Protein AF-A0A520KS71-F1 (afdb_monomer)

InterPro domains:
  IPR017896 4Fe-4S ferredoxin-type, iron-sulphur binding domain [PF13237] (5-46)
  IPR017896 4Fe-4S ferredoxin-type, iron-sulphur binding domain [PS51379] (1-26)
  IPR017896 4Fe-4S ferredoxin-type, iron-sulphur binding domain [PS51379] (27-55)
  IPR017900 4Fe-4S ferredoxin, iron-sulphur binding, conserved site [PS00198] (35-46)
  IPR050157 Photosystem I iron-sulfur center [PTHR24960] (4-51)

Nearest PDB structures (foldseek):
  5exd-assembly1_E  TM=8.125E-01  e=1.368E-02  Moorella thermoacetica ATCC 39073
  3eun-assembly1_A  TM=6.247E-01  e=3.457E-03  Allochromatium vinosum
  6qgr-assembly1_G  TM=5.920E-01  e=3.986E-02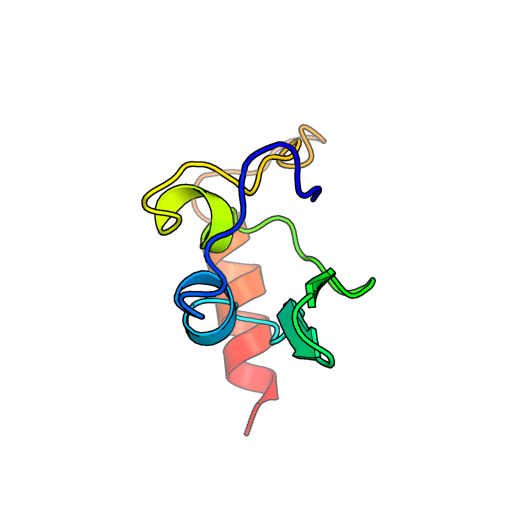  Methanosarcina barkeri MS
  7qv7-assembly1_G  TM=6.401E-01  e=1.254E-01  Thermoanaerobacter kivui

Radius of gyration: 12.92 Å; Cα contacts (8 Å, |Δi|>4): 91; chains: 1; bounding box: 30×25×32 Å

Solvent-accessible surface area (backbone atoms only — not comparable to full-atom values): 4949 Å² total; per-residue (Å²): 119,47,76,81,43,75,73,83,79,80,53,60,38,36,76,56,33,89,75,61,33,38,47,78,59,96,92,39,82,44,75,53,91,71,66,8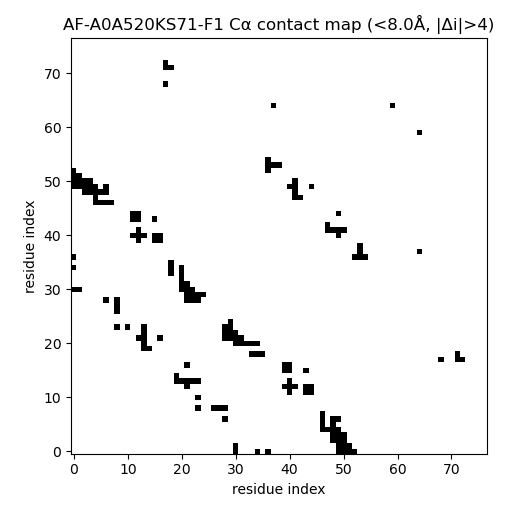2,59,83,56,53,38,40,76,60,35,92,66,56,18,40,49,61,80,57,75,89,71,77,89,78,53,97,60,51,66,53,50,56,52,49,53,54,60,63,70,75,112

Mean predicted aligned error: 7.76 Å

Structure (mmCIF, N/CA/C/O backbone):
data_AF-A0A520KS71-F1
#
_entry.id   AF-A0A520KS71-F1
#
loop_
_atom_site.group_PDB
_atom_site.id
_atom_site.type_symbol
_atom_site.label_atom_id
_atom_site.label_alt_id
_atom_site.label_comp_id
_atom_site.label_asym_id
_atom_site.label_entity_id
_atom_site.label_seq_id
_atom_site.pdbx_PDB_ins_code
_atom_site.Cartn_x
_atom_site.Cartn_y
_atom_site.Cartn_z
_atom_site.occupancy
_atom_site.B_iso_or_equiv
_atom_site.auth_seq_id
_atom_site.auth_comp_id
_atom_site.auth_asym_id
_atom_site.auth_atom_id
_atom_site.pdbx_PDB_model_num
ATOM 1 N N . MET A 1 1 ? 8.045 4.123 2.588 1.00 84.75 1 MET A N 1
ATOM 2 C CA . MET A 1 1 ? 6.603 4.439 2.664 1.00 84.75 1 MET A CA 1
ATOM 3 C C . MET A 1 1 ? 6.099 3.854 3.963 1.00 84.75 1 MET A C 1
ATOM 5 O O . MET A 1 1 ? 6.514 2.739 4.256 1.00 84.75 1 MET A O 1
ATOM 9 N N . GLN A 1 2 ? 5.312 4.592 4.737 1.00 87.12 2 GLN A N 1
ATOM 10 C CA . GLN A 1 2 ? 4.872 4.216 6.083 1.00 87.12 2 GLN A CA 1
ATOM 11 C C . GLN A 1 2 ? 3.392 4.571 6.272 1.00 87.12 2 GLN A C 1
ATOM 13 O O . GLN A 1 2 ? 2.853 5.397 5.535 1.00 87.12 2 GLN A O 1
ATOM 18 N N . ILE A 1 3 ? 2.741 3.910 7.227 1.00 90.25 3 ILE A N 1
ATOM 19 C CA . ILE A 1 3 ? 1.377 4.224 7.659 1.00 90.25 3 ILE A CA 1
ATOM 20 C C . ILE A 1 3 ? 1.521 4.963 8.987 1.00 90.25 3 ILE A C 1
ATOM 22 O O . ILE A 1 3 ? 2.019 4.383 9.947 1.00 90.25 3 ILE A O 1
ATOM 26 N N . GLU A 1 4 ? 1.164 6.242 9.011 1.00 83.88 4 GLU A N 1
ATOM 27 C CA . GLU A 1 4 ? 1.330 7.114 10.185 1.00 83.88 4 GLU A CA 1
ATOM 28 C C . GLU A 1 4 ? -0.017 7.626 10.728 1.00 83.88 4 GLU A C 1
ATOM 30 O O . GLU A 1 4 ? -0.079 8.031 11.885 1.00 83.88 4 GLU A O 1
ATOM 35 N N . GLY A 1 5 ? -1.098 7.574 9.936 1.00 84.25 5 GLY A N 1
ATOM 36 C CA . GLY A 1 5 ? -2.443 8.003 10.348 1.00 84.25 5 GLY A CA 1
ATOM 37 C C . GLY A 1 5 ? -3.460 6.863 10.480 1.00 84.25 5 GLY A C 1
ATOM 38 O O . GLY A 1 5 ? -3.150 5.691 10.250 1.00 84.25 5 GLY A O 1
ATOM 39 N N . GLU A 1 6 ? -4.704 7.213 10.826 1.00 91.62 6 GLU A N 1
ATOM 40 C CA . GLU A 1 6 ? -5.801 6.253 11.008 1.00 91.62 6 GLU A CA 1
ATOM 41 C C . GLU A 1 6 ? -6.276 5.684 9.664 1.00 91.62 6 GLU A C 1
ATOM 43 O O . GLU A 1 6 ? -7.070 6.276 8.930 1.00 91.62 6 GLU A O 1
ATOM 48 N N . CYS A 1 7 ? -5.766 4.504 9.311 1.00 94.38 7 CYS A N 1
ATOM 49 C CA . CYS A 1 7 ? -6.181 3.809 8.101 1.00 94.38 7 CYS A CA 1
ATOM 50 C C . CYS A 1 7 ? -7.597 3.233 8.255 1.00 94.38 7 CYS A C 1
ATOM 52 O O . CYS A 1 7 ? -7.826 2.328 9.049 1.00 94.38 7 CYS A O 1
ATOM 54 N N . VAL A 1 8 ? -8.525 3.682 7.408 1.00 96.00 8 VAL A N 1
ATOM 55 C CA . VAL A 1 8 ? -9.915 3.183 7.363 1.00 96.00 8 VAL A CA 1
ATOM 56 C C . VAL A 1 8 ? -10.119 1.994 6.412 1.00 96.00 8 VAL A C 1
ATOM 58 O O . VAL A 1 8 ? -11.246 1.660 6.063 1.00 96.00 8 VAL A O 1
ATOM 61 N N . LEU A 1 9 ? -9.030 1.382 5.929 1.00 95.94 9 LEU A N 1
ATOM 62 C CA . LEU A 1 9 ? -9.039 0.207 5.041 1.00 95.94 9 LEU A CA 1
ATOM 63 C C . LEU A 1 9 ? -9.902 0.353 3.768 1.00 95.94 9 LEU A C 1
ATOM 65 O O . LEU A 1 9 ? -10.398 -0.633 3.231 1.00 95.94 9 LEU A O 1
ATOM 69 N N . CYS A 1 10 ? -10.043 1.568 3.225 1.00 96.44 10 CYS A N 1
ATOM 70 C CA . CYS A 1 10 ? -10.895 1.819 2.052 1.00 96.44 10 CYS A CA 1
ATOM 71 C C . CYS A 1 10 ? -10.385 1.189 0.740 1.00 96.44 10 CYS A C 1
ATOM 73 O O . CYS A 1 10 ? -11.093 1.192 -0.263 1.00 96.44 10 CYS A O 1
ATOM 75 N N . GLY A 1 11 ? -9.140 0.702 0.703 1.00 95.00 11 GLY A N 1
ATOM 76 C CA . GLY A 1 11 ? -8.560 0.033 -0.466 1.00 95.00 11 GLY A CA 1
ATOM 77 C C . GLY A 1 11 ? -8.143 0.945 -1.627 1.00 95.00 11 GLY A C 1
ATOM 78 O O . GLY A 1 11 ? -7.518 0.461 -2.570 1.00 95.00 11 GLY A O 1
ATOM 79 N N . ALA A 1 12 ? -8.389 2.259 -1.568 1.00 96.31 12 ALA A N 1
ATOM 80 C CA . ALA A 1 12 ? -8.031 3.186 -2.650 1.00 96.31 12 ALA A CA 1
ATOM 81 C C . ALA A 1 12 ? -6.533 3.129 -3.008 1.00 96.31 12 ALA A C 1
ATOM 83 O O . ALA A 1 12 ? -6.159 3.069 -4.178 1.00 96.31 12 ALA A O 1
ATOM 84 N N . CYS A 1 13 ? -5.667 3.079 -1.993 1.00 95.50 13 CYS A N 1
ATOM 85 C CA . CYS A 1 13 ? -4.217 2.993 -2.159 1.00 95.50 13 CYS A CA 1
ATOM 86 C C . CYS A 1 13 ? -3.753 1.676 -2.812 1.00 95.50 13 CYS A C 1
ATOM 88 O O . CYS A 1 13 ? -2.783 1.694 -3.570 1.00 95.50 13 CYS A O 1
ATOM 90 N N . VAL A 1 14 ? -4.456 0.564 -2.561 1.00 95.50 14 VAL A N 1
ATOM 91 C CA . VAL A 1 14 ? -4.202 -0.746 -3.182 1.00 95.50 14 VAL A CA 1
ATOM 92 C C . VAL A 1 14 ? -4.490 -0.671 -4.679 1.00 95.50 14 VAL A C 1
ATOM 94 O O . VAL A 1 14 ? -3.631 -1.020 -5.482 1.00 95.50 14 VAL A O 1
ATOM 97 N N . GLY A 1 15 ? -5.650 -0.125 -5.059 1.00 94.19 15 GLY A N 1
ATOM 98 C CA . GLY A 1 15 ? -6.076 -0.056 -6.461 1.00 94.19 15 GLY A CA 1
ATOM 99 C C . GLY A 1 15 ? -5.234 0.871 -7.345 1.00 94.19 15 GLY A C 1
ATOM 100 O O . GLY A 1 15 ? -5.116 0.635 -8.545 1.00 94.19 15 GLY A O 1
ATOM 101 N N . VAL A 1 16 ? -4.625 1.918 -6.778 1.00 92.94 16 VAL A N 1
ATOM 102 C CA . VAL A 1 16 ? -3.774 2.850 -7.546 1.00 92.94 16 VAL A CA 1
ATOM 103 C C . VAL A 1 16 ? -2.292 2.489 -7.527 1.00 92.94 16 VAL A C 1
ATOM 105 O O . VAL A 1 16 ? -1.495 3.176 -8.174 1.00 92.94 16 VAL A O 1
ATOM 108 N N . CYS A 1 17 ? -1.888 1.475 -6.757 1.00 92.38 17 CYS A N 1
ATOM 109 C CA . CYS A 1 17 ? -0.487 1.102 -6.664 1.00 92.38 17 CYS A CA 1
ATOM 110 C C . CYS A 1 17 ? -0.033 0.550 -8.018 1.00 92.38 17 CYS A C 1
ATOM 112 O O . CYS A 1 17 ? -0.498 -0.513 -8.410 1.00 92.38 17 CYS A O 1
ATOM 114 N N . PRO A 1 18 ? 0.887 1.210 -8.745 1.00 86.94 18 PRO A N 1
ATOM 115 C CA . PRO A 1 18 ? 1.337 0.670 -10.019 1.00 86.94 18 PRO A CA 1
ATOM 116 C C . PRO A 1 18 ? 1.949 -0.702 -9.855 1.00 86.94 18 PRO A C 1
ATOM 118 O O . PRO A 1 18 ? 1.751 -1.539 -10.713 1.00 86.94 18 PRO A O 1
ATOM 121 N N . VAL A 1 19 ? 2.693 -0.889 -8.766 1.00 89.88 19 VAL A N 1
ATOM 122 C CA . VAL A 1 19 ? 3.530 -2.056 -8.517 1.00 89.88 19 VAL A CA 1
ATOM 123 C C . VAL A 1 19 ? 2.862 -3.122 -7.645 1.00 89.88 19 VAL A C 1
ATOM 125 O O . VAL A 1 19 ? 3.549 -4.009 -7.157 1.00 89.88 19 VAL A O 1
ATOM 128 N N . ASP A 1 20 ? 1.552 -2.997 -7.398 1.00 92.75 20 ASP A N 1
ATOM 129 C CA . ASP A 1 20 ? 0.756 -3.822 -6.468 1.00 92.75 20 ASP A CA 1
ATOM 130 C C . ASP A 1 20 ? 1.460 -4.108 -5.130 1.00 92.75 20 ASP A C 1
ATOM 132 O O . ASP A 1 20 ? 1.352 -5.178 -4.543 1.00 92.75 20 ASP A O 1
ATOM 136 N N . ASN A 1 21 ? 2.199 -3.123 -4.622 1.00 93.56 21 ASN A N 1
ATOM 137 C CA . ASN A 1 21 ? 3.007 -3.263 -3.411 1.00 93.56 21 ASN A CA 1
ATOM 138 C C . ASN A 1 21 ? 2.211 -2.972 -2.124 1.00 93.56 21 ASN A C 1
ATOM 140 O O . ASN A 1 21 ? 2.789 -2.751 -1.060 1.00 93.56 21 ASN A O 1
ATOM 144 N N . LEU A 1 22 ? 0.888 -2.892 -2.222 1.00 94.50 22 LEU A N 1
ATOM 145 C CA . LEU A 1 22 ? -0.024 -2.597 -1.122 1.00 94.50 22 LEU A CA 1
ATOM 146 C C . LEU A 1 22 ? -1.097 -3.678 -1.098 1.00 94.50 22 LEU A C 1
ATOM 148 O O . LEU A 1 22 ? -1.697 -3.959 -2.131 1.00 94.50 22 LEU A O 1
ATOM 152 N N . THR A 1 23 ? -1.350 -4.267 0.068 1.00 95.81 23 THR A N 1
ATOM 153 C CA . THR A 1 23 ? -2.375 -5.308 0.250 1.00 95.81 23 THR A CA 1
ATOM 154 C C . THR A 1 23 ? -3.119 -5.093 1.561 1.00 95.81 23 THR A C 1
ATOM 156 O O . THR A 1 23 ? -2.546 -4.572 2.512 1.00 95.81 23 THR A O 1
ATOM 159 N N . ILE A 1 24 ? -4.396 -5.477 1.620 1.00 95.56 24 ILE A N 1
ATOM 160 C CA . ILE A 1 24 ? -5.170 -5.498 2.867 1.00 95.56 24 ILE A CA 1
ATOM 161 C C . ILE A 1 24 ? -5.368 -6.957 3.253 1.00 95.56 24 ILE A C 1
ATOM 163 O O . ILE A 1 24 ? -5.993 -7.713 2.510 1.00 95.56 24 ILE A O 1
ATOM 167 N N . VAL A 1 25 ? -4.818 -7.360 4.396 1.00 94.00 25 VAL A N 1
ATOM 168 C CA . VAL A 1 25 ? -4.898 -8.738 4.893 1.00 94.00 25 VAL A CA 1
ATOM 169 C C . VAL A 1 25 ? -5.128 -8.699 6.394 1.00 94.00 25 VAL A C 1
ATOM 171 O O . VAL A 1 25 ? -4.391 -8.032 7.112 1.00 94.00 25 VAL A O 1
ATOM 174 N N . GLY A 1 26 ? -6.141 -9.4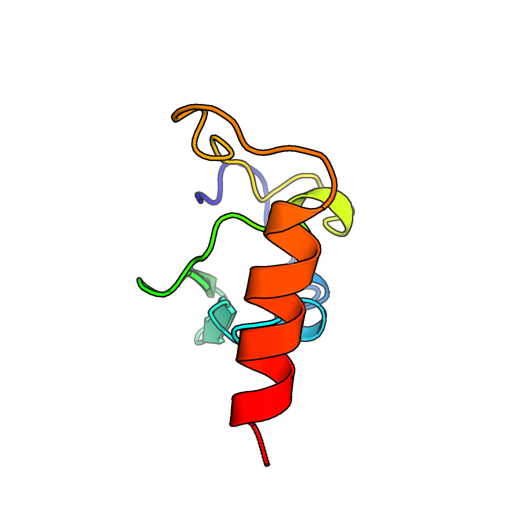24 6.872 1.00 92.81 26 GLY A N 1
ATOM 175 C CA . GLY A 1 26 ? -6.415 -9.538 8.307 1.00 92.81 26 GLY A CA 1
ATOM 176 C C . GLY A 1 26 ? -6.836 -8.227 8.978 1.00 92.81 26 GLY A C 1
ATOM 177 O O . GLY A 1 26 ? -6.568 -8.051 10.156 1.00 92.81 26 GLY A O 1
ATOM 178 N N . GLY A 1 27 ? -7.467 -7.306 8.242 1.00 92.81 27 GLY A N 1
ATOM 179 C CA . GLY A 1 27 ? -7.871 -6.006 8.791 1.00 92.81 27 GLY A CA 1
ATOM 180 C C . GLY A 1 27 ? -6.732 -4.989 8.895 1.00 92.81 27 GLY A C 1
ATOM 181 O O . GLY A 1 27 ? -6.889 -3.964 9.544 1.00 92.81 27 GLY A O 1
ATOM 182 N N . GLU A 1 28 ? -5.598 -5.238 8.243 1.00 92.12 28 GLU A N 1
ATOM 183 C CA . GLU A 1 28 ? -4.464 -4.319 8.229 1.00 92.12 28 GLU A CA 1
ATOM 184 C C . GLU A 1 28 ? -4.008 -4.050 6.798 1.00 92.12 28 GLU A C 1
ATOM 186 O O . GLU A 1 28 ? -3.954 -4.952 5.955 1.00 92.12 28 GLU A O 1
ATOM 191 N N . LEU A 1 29 ? -3.647 -2.796 6.525 1.00 94.44 29 LEU A N 1
ATOM 192 C CA . LEU A 1 29 ? -2.952 -2.429 5.300 1.00 94.44 29 LEU A CA 1
ATOM 193 C C . LEU A 1 29 ? -1.462 -2.761 5.456 1.00 94.44 29 LEU A C 1
ATOM 195 O O . LEU A 1 29 ? -0.800 -2.271 6.367 1.00 94.44 29 LEU A O 1
ATOM 199 N N . LYS A 1 30 ? -0.919 -3.556 4.535 1.00 93.56 30 LYS A N 1
ATOM 200 C CA . LYS A 1 30 ? 0.494 -3.945 4.494 1.00 93.56 30 LYS A CA 1
ATOM 201 C C . LYS A 1 30 ? 1.180 -3.358 3.270 1.00 93.56 30 LYS A C 1
ATOM 203 O O . LYS A 1 30 ? 0.653 -3.406 2.156 1.00 93.56 30 LYS A O 1
ATOM 208 N N . ILE A 1 31 ? 2.379 -2.822 3.487 1.00 92.12 31 ILE A N 1
ATOM 209 C CA . ILE A 1 31 ? 3.261 -2.298 2.443 1.00 92.12 31 ILE A CA 1
ATOM 210 C C . ILE A 1 31 ? 4.387 -3.312 2.226 1.00 92.12 31 ILE A C 1
ATOM 212 O O . ILE A 1 31 ? 5.105 -3.634 3.168 1.00 92.12 31 ILE A O 1
ATOM 216 N N . GLY A 1 32 ? 4.542 -3.812 1.000 1.00 91.31 32 GLY A N 1
ATOM 217 C CA . GLY A 1 32 ? 5.649 -4.702 0.633 1.00 91.31 32 GLY A CA 1
ATOM 218 C C . GLY A 1 32 ? 6.983 -3.967 0.447 1.00 91.31 32 GLY A C 1
ATOM 219 O O . GLY A 1 32 ? 7.062 -2.737 0.523 1.00 91.31 32 GLY A O 1
ATOM 220 N N . GLU A 1 33 ? 8.037 -4.712 0.122 1.00 88.69 33 GLU A N 1
ATOM 221 C CA . GLU A 1 33 ? 9.396 -4.172 -0.057 1.00 88.69 33 GLU A CA 1
ATOM 222 C C . GLU A 1 33 ? 9.647 -3.563 -1.454 1.00 88.69 33 GLU A C 1
ATOM 224 O O . GLU A 1 33 ? 10.587 -2.796 -1.648 1.00 88.69 33 GLU A O 1
ATOM 229 N N . GLY A 1 34 ? 8.774 -3.822 -2.433 1.00 86.62 34 GLY A N 1
ATOM 230 C CA . GLY A 1 34 ? 8.884 -3.370 -3.828 1.00 86.62 34 GLY A CA 1
ATOM 231 C C . GLY A 1 34 ? 8.400 -1.939 -4.100 1.00 86.62 34 GLY A C 1
ATOM 232 O O . GLY A 1 34 ? 8.074 -1.594 -5.239 1.00 86.62 34 GLY A O 1
ATOM 233 N N . CYS A 1 35 ? 8.306 -1.083 -3.080 1.00 88.75 35 CYS A N 1
ATOM 234 C CA . CYS A 1 35 ? 7.801 0.277 -3.249 1.00 88.75 35 CYS A CA 1
ATOM 235 C C . CYS A 1 35 ? 8.762 1.131 -4.090 1.00 88.75 35 CYS A C 1
ATOM 237 O O . CYS A 1 35 ? 9.898 1.388 -3.703 1.00 88.75 35 CYS A O 1
ATOM 239 N N . ILE A 1 36 ? 8.280 1.659 -5.218 1.00 85.50 36 ILE A N 1
ATOM 240 C CA . ILE A 1 36 ? 9.080 2.526 -6.101 1.00 85.50 36 ILE A CA 1
ATOM 241 C C . ILE A 1 36 ? 9.010 4.019 -5.747 1.00 85.50 36 ILE A C 1
ATOM 243 O O . ILE A 1 36 ? 9.560 4.832 -6.484 1.00 85.50 36 ILE A O 1
ATOM 247 N N . GLY A 1 37 ? 8.299 4.392 -4.677 1.00 86.19 37 GLY A N 1
ATOM 248 C CA . GLY A 1 37 ? 8.179 5.788 -4.244 1.00 86.19 37 GLY A CA 1
ATOM 249 C C . GLY A 1 37 ? 7.430 6.699 -5.225 1.00 86.19 37 GLY A C 1
ATOM 250 O O . GLY A 1 37 ? 7.777 7.865 -5.350 1.00 86.19 37 GLY A O 1
ATOM 251 N N . CYS A 1 38 ? 6.417 6.190 -5.942 1.00 85.88 38 CYS A N 1
ATOM 252 C CA . CYS A 1 38 ? 5.666 6.985 -6.930 1.00 85.88 38 CYS A CA 1
ATOM 253 C C . CYS A 1 38 ? 4.718 8.040 -6.322 1.00 85.88 38 CYS A C 1
ATOM 255 O O . CYS A 1 38 ? 4.304 8.962 -7.022 1.00 85.88 38 CYS A O 1
ATOM 257 N N . GLY A 1 39 ? 4.352 7.898 -5.043 1.00 88.25 39 GLY A N 1
ATOM 258 C CA . GLY A 1 39 ? 3.474 8.832 -4.326 1.00 88.25 39 GLY A CA 1
ATOM 259 C C . GLY A 1 39 ? 1.977 8.728 -4.653 1.00 88.25 39 GLY A C 1
ATOM 260 O O . GLY A 1 39 ? 1.196 9.514 -4.130 1.00 88.25 39 GLY A O 1
ATOM 261 N N . SER A 1 40 ? 1.532 7.780 -5.488 1.00 90.31 40 SER A N 1
ATOM 262 C CA . SER A 1 40 ? 0.102 7.654 -5.829 1.00 90.31 40 SER A CA 1
ATOM 263 C C . SER A 1 40 ? -0.779 7.313 -4.624 1.00 90.31 40 SER A C 1
ATOM 265 O O . SER A 1 40 ? -1.869 7.859 -4.492 1.00 90.31 40 SER A O 1
ATOM 267 N N . CYS A 1 41 ? -0.313 6.427 -3.739 1.00 93.62 41 CYS A N 1
ATOM 268 C CA . CYS A 1 41 ? -1.069 6.013 -2.557 1.00 93.62 41 CYS A CA 1
ATOM 269 C C . CYS A 1 41 ? -1.215 7.120 -1.503 1.00 93.62 41 CYS A C 1
ATOM 271 O O . CYS A 1 41 ? -2.249 7.174 -0.852 1.00 93.62 41 CYS A O 1
ATOM 273 N N . GLU A 1 42 ? -0.222 8.000 -1.371 1.00 92.62 42 GLU A N 1
ATOM 274 C CA . GLU A 1 42 ? -0.279 9.191 -0.511 1.00 92.62 42 GLU A CA 1
ATOM 275 C C . GLU A 1 42 ? -1.335 10.173 -1.036 1.00 92.62 42 GLU A C 1
ATOM 277 O O . GLU A 1 42 ? -2.261 10.531 -0.321 1.00 92.62 42 GLU A O 1
ATOM 282 N N . LYS A 1 43 ? -1.278 10.510 -2.333 1.00 91.62 43 LYS A N 1
ATOM 283 C CA . LYS A 1 43 ? -2.201 11.472 -2.963 1.00 91.62 43 LYS A CA 1
ATOM 284 C C . LYS A 1 43 ? -3.667 11.046 -2.965 1.00 91.62 43 LYS A C 1
ATOM 286 O O . LYS A 1 43 ? -4.536 11.908 -2.989 1.00 91.62 43 LYS A O 1
ATOM 291 N N . ILE A 1 44 ? -3.943 9.742 -3.042 1.00 94.81 44 ILE A N 1
ATOM 292 C CA . ILE A 1 44 ? -5.321 9.233 -3.094 1.00 94.81 44 ILE A CA 1
ATOM 293 C C . ILE A 1 44 ? -5.908 8.980 -1.703 1.00 94.81 44 ILE A C 1
ATOM 295 O O . ILE A 1 44 ? -7.098 8.696 -1.599 1.00 94.81 44 ILE A O 1
ATOM 299 N N . CYS A 1 45 ? -5.093 8.989 -0.643 1.00 95.00 45 CYS A N 1
ATOM 300 C CA . CYS A 1 45 ? -5.565 8.615 0.682 1.00 95.00 45 CYS A CA 1
ATOM 301 C C . CYS A 1 45 ? -6.485 9.716 1.237 1.00 95.00 45 CYS A C 1
ATOM 303 O O . CYS A 1 45 ? -5.997 10.805 1.526 1.00 95.00 45 CYS A O 1
ATOM 305 N N . PRO A 1 46 ? -7.793 9.457 1.434 1.00 94.25 46 PRO A N 1
ATOM 306 C CA . PRO A 1 46 ? -8.739 10.498 1.849 1.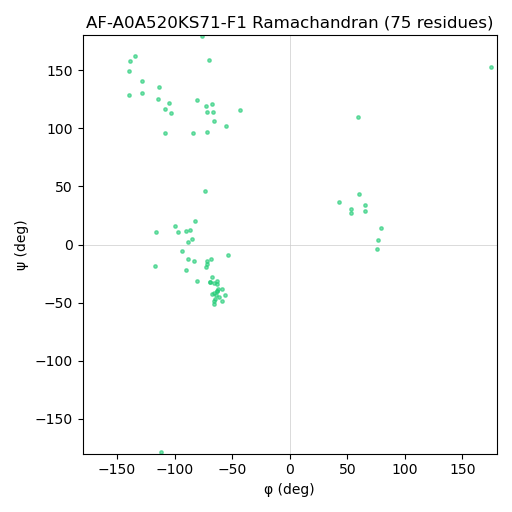00 94.25 46 PRO A CA 1
ATOM 307 C C . PRO A 1 46 ? -8.552 10.944 3.305 1.00 94.25 46 PRO A C 1
ATOM 309 O O . PRO A 1 46 ? -9.079 11.974 3.703 1.00 94.25 46 PRO A O 1
ATOM 312 N N . VAL A 1 47 ? -7.833 10.144 4.094 1.00 95.75 47 VAL A N 1
ATOM 313 C CA . VAL A 1 47 ? -7.558 10.359 5.522 1.00 95.75 47 VAL A CA 1
ATOM 314 C C . VAL A 1 47 ? -6.066 10.571 5.788 1.00 95.75 47 VAL A C 1
ATOM 316 O O . VAL A 1 47 ? -5.632 10.492 6.929 1.00 95.75 47 VAL A O 1
ATOM 319 N N . GLU A 1 48 ? -5.265 10.758 4.731 1.00 93.38 48 GLU A N 1
ATOM 320 C CA . GLU A 1 48 ? -3.821 11.033 4.823 1.00 93.38 48 GLU A CA 1
ATOM 321 C C . GLU A 1 48 ? -3.031 10.011 5.673 1.00 93.38 48 GLU A C 1
ATOM 323 O O . GLU A 1 48 ? -1.971 10.302 6.216 1.00 93.38 48 GLU A O 1
ATOM 328 N N . ALA A 1 49 ? -3.514 8.764 5.759 1.00 94.56 49 ALA A N 1
ATOM 329 C CA . ALA A 1 49 ? -2.931 7.734 6.620 1.00 94.56 49 ALA 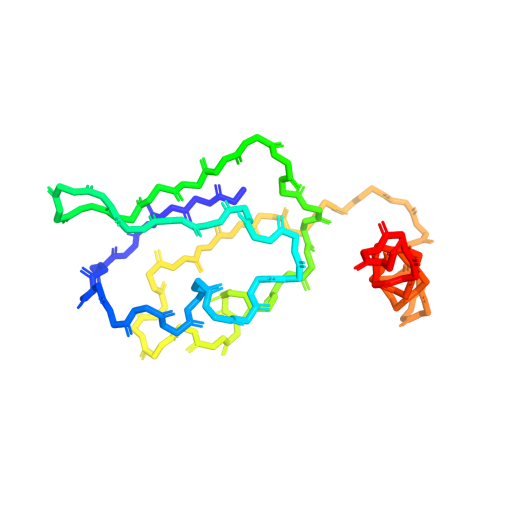A CA 1
ATOM 330 C C . ALA A 1 49 ? -1.571 7.198 6.136 1.00 94.56 49 ALA A C 1
ATOM 332 O O . ALA A 1 49 ? -0.881 6.517 6.894 1.00 94.56 49 ALA A O 1
ATOM 333 N N . ILE A 1 50 ? -1.186 7.466 4.884 1.00 91.69 50 ILE A N 1
ATOM 334 C CA . ILE A 1 50 ? 0.059 6.981 4.276 1.00 91.69 50 ILE A CA 1
ATOM 335 C C . ILE A 1 50 ? 0.966 8.168 3.984 1.00 91.69 50 ILE A C 1
ATOM 337 O O . ILE A 1 50 ? 0.594 9.051 3.216 1.00 91.69 50 ILE A O 1
ATOM 341 N N . SER A 1 51 ? 2.189 8.117 4.499 1.00 87.06 51 SER A N 1
ATOM 342 C CA . SER A 1 51 ? 3.214 9.135 4.286 1.00 87.06 51 SER A CA 1
ATOM 343 C C . SER A 1 51 ? 4.562 8.486 3.948 1.00 87.06 51 SER A C 1
ATOM 345 O O . SER A 1 51 ? 4.811 7.287 4.139 1.00 87.06 51 SER A O 1
ATOM 347 N N . GLY A 1 52 ? 5.484 9.259 3.383 1.00 81.50 52 GLY A N 1
ATOM 348 C CA . GLY A 1 52 ? 6.848 8.789 3.196 1.00 81.50 52 GLY A CA 1
ATOM 349 C C . GLY A 1 52 ? 7.719 9.763 2.429 1.00 81.50 52 GLY A C 1
ATOM 350 O O . GLY A 1 52 ? 7.260 10.514 1.575 1.00 81.50 52 GLY A O 1
ATOM 351 N N . ARG A 1 53 ? 9.029 9.715 2.684 1.00 61.75 53 ARG A N 1
ATOM 352 C CA . ARG A 1 53 ? 9.981 10.425 1.830 1.00 61.75 53 ARG A CA 1
ATOM 353 C C . ARG A 1 53 ? 9.965 9.784 0.445 1.00 61.75 53 ARG A C 1
ATOM 355 O O . ARG A 1 53 ? 10.551 8.719 0.251 1.00 61.75 53 ARG A O 1
ATOM 362 N N . LEU A 1 54 ? 9.369 10.477 -0.526 1.00 62.31 54 LEU A N 1
ATOM 363 C CA . LEU A 1 54 ? 9.829 10.425 -1.913 1.00 62.31 54 LEU A CA 1
ATOM 364 C C . LEU A 1 54 ? 11.356 10.514 -1.845 1.00 62.31 54 LEU A C 1
ATOM 366 O O . LEU A 1 54 ? 11.885 11.480 -1.289 1.00 62.31 54 LEU A O 1
ATOM 370 N N . SER A 1 55 ? 12.068 9.472 -2.272 1.00 54.22 55 SER A N 1
ATOM 371 C CA . SER A 1 55 ? 13.523 9.418 -2.167 1.00 54.22 55 SER A CA 1
ATOM 372 C C . SER A 1 55 ? 14.120 10.647 -2.856 1.00 54.22 55 SER A C 1
ATOM 374 O O . SER A 1 55 ? 14.193 10.705 -4.082 1.00 54.22 55 SER A O 1
ATOM 376 N N . ARG A 1 56 ? 14.539 11.646 -2.068 1.00 55.53 56 ARG A N 1
ATOM 377 C CA . ARG A 1 56 ? 15.214 12.875 -2.515 1.00 55.53 56 ARG A CA 1
ATOM 378 C C . ARG A 1 56 ? 16.665 12.591 -2.936 1.00 55.53 56 ARG A C 1
ATOM 380 O O . ARG A 1 56 ? 17.576 13.313 -2.545 1.00 55.53 56 ARG A O 1
ATOM 387 N N . SER A 1 57 ? 16.906 11.548 -3.722 1.00 50.44 57 SER A N 1
ATOM 388 C CA . SER A 1 57 ? 18.241 11.247 -4.240 1.00 50.44 57 SER A CA 1
ATOM 389 C C . SER A 1 57 ? 18.310 11.545 -5.731 1.00 50.44 57 SER A C 1
ATOM 391 O O . SER A 1 57 ? 17.954 10.715 -6.554 1.00 50.44 57 SER A O 1
ATOM 393 N N . LYS A 1 58 ? 18.813 12.759 -5.997 1.00 46.62 58 LYS A N 1
ATOM 394 C CA . LYS A 1 58 ? 19.561 13.223 -7.178 1.00 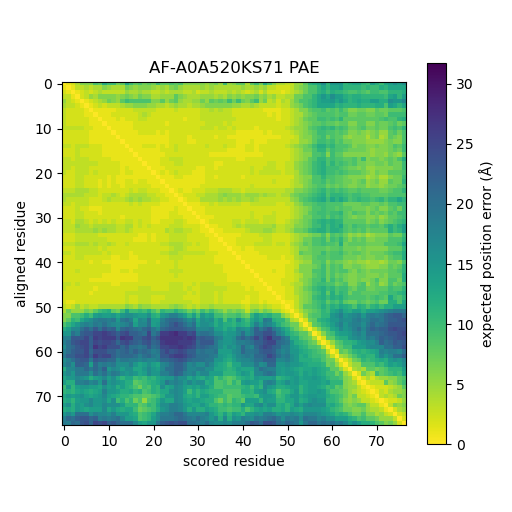46.62 58 LYS A CA 1
ATOM 395 C C . LYS A 1 58 ? 18.844 13.101 -8.539 1.00 46.62 58 LYS A C 1
ATOM 397 O O . LYS A 1 58 ? 18.721 12.026 -9.100 1.00 46.62 58 LYS A O 1
ATOM 402 N N . ASN A 1 59 ? 18.467 14.256 -9.101 1.00 47.81 59 ASN A N 1
ATOM 403 C CA . ASN A 1 59 ? 18.084 14.448 -10.511 1.00 47.81 59 ASN A CA 1
ATOM 404 C C . ASN A 1 59 ? 16.879 13.636 -11.021 1.00 47.81 59 ASN A C 1
ATOM 406 O O . ASN A 1 59 ? 16.903 13.131 -12.135 1.00 47.81 59 ASN A O 1
ATOM 410 N N . PHE A 1 60 ? 15.802 13.563 -10.237 1.00 50.31 60 PHE A N 1
ATOM 411 C CA . PHE A 1 60 ? 14.497 13.114 -10.726 1.00 50.31 60 PHE A CA 1
ATOM 412 C C . PHE A 1 60 ? 13.766 14.299 -11.369 1.00 50.31 60 PHE A C 1
ATOM 414 O O . PHE A 1 60 ? 13.149 15.123 -10.687 1.00 50.31 60 PHE A O 1
ATOM 421 N N . SER A 1 61 ? 13.871 14.425 -12.686 1.00 56.16 61 SER A N 1
ATOM 422 C CA . SER A 1 61 ? 13.037 15.348 -13.447 1.00 56.16 61 SER A CA 1
ATOM 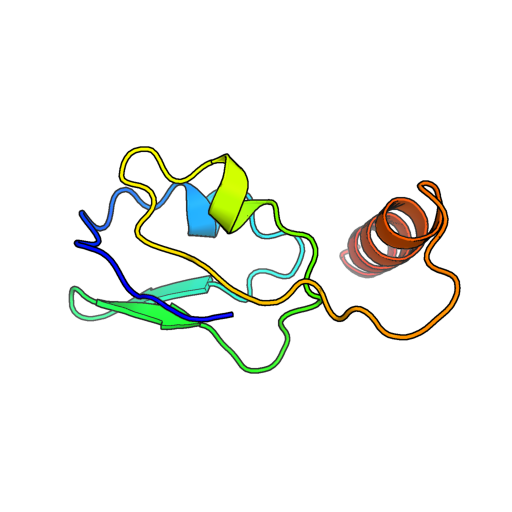423 C C . SER A 1 61 ? 11.590 14.829 -13.462 1.00 56.16 61 SER A C 1
ATOM 425 O O . SER A 1 61 ? 11.335 13.639 -13.257 1.00 56.16 61 SER A O 1
ATOM 427 N N . ARG A 1 62 ? 10.602 15.699 -13.721 1.00 52.59 62 ARG A N 1
ATOM 428 C CA . ARG A 1 62 ? 9.173 15.320 -13.829 1.00 52.59 62 ARG A CA 1
ATOM 429 C C . ARG A 1 62 ? 8.897 14.179 -14.844 1.00 52.59 62 ARG A C 1
ATOM 431 O O . ARG A 1 62 ? 7.782 13.666 -14.851 1.00 52.59 62 ARG A O 1
ATOM 438 N N . GLY A 1 63 ? 9.879 13.759 -15.655 1.00 52.28 63 GLY A N 1
ATOM 439 C CA . GLY A 1 63 ? 9.790 12.642 -16.606 1.00 52.28 63 GLY A CA 1
ATOM 440 C C . GLY A 1 63 ? 10.185 11.254 -16.071 1.00 52.28 63 GLY A C 1
ATOM 441 O O . GLY A 1 63 ? 9.711 10.248 -16.599 1.00 52.28 63 GLY A O 1
ATOM 442 N N . ASP A 1 64 ? 10.977 11.154 -15.000 1.00 56.53 64 ASP A N 1
ATOM 443 C CA . ASP A 1 64 ? 11.628 9.881 -14.627 1.00 56.53 64 ASP A CA 1
ATOM 444 C C . ASP A 1 64 ? 10.700 8.907 -13.877 1.00 56.53 64 ASP A C 1
ATOM 446 O O . ASP A 1 64 ? 10.764 7.687 -14.063 1.00 56.53 64 ASP A O 1
ATOM 450 N N . ILE A 1 65 ? 9.748 9.435 -13.094 1.00 59.50 65 ILE A N 1
ATOM 451 C CA . ILE A 1 65 ? 8.678 8.622 -12.480 1.00 59.50 65 ILE A CA 1
ATOM 452 C C . ILE A 1 65 ? 7.805 7.996 -13.569 1.00 59.50 65 ILE A C 1
ATOM 454 O O . ILE A 1 65 ? 7.425 6.828 -13.453 1.00 59.50 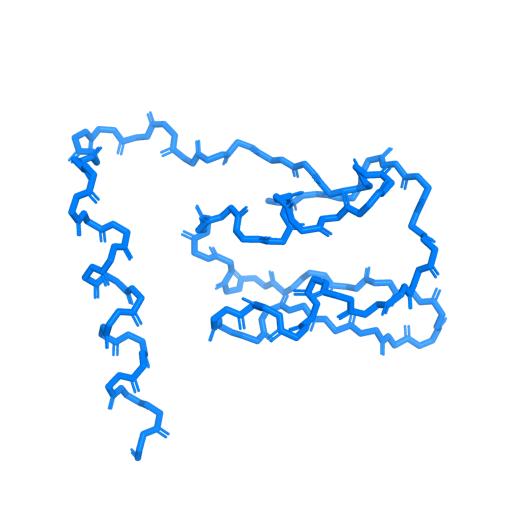65 ILE A O 1
ATOM 458 N N . HIS A 1 66 ? 7.513 8.749 -14.636 1.00 61.78 66 HIS A N 1
ATOM 459 C CA . HIS A 1 66 ? 6.688 8.257 -15.731 1.00 61.78 66 HIS A CA 1
ATOM 460 C C . HIS A 1 66 ? 7.389 7.116 -16.470 1.00 61.78 66 HIS A C 1
ATOM 462 O O . HIS A 1 66 ? 6.751 6.104 -16.726 1.00 61.78 66 HIS A O 1
ATOM 468 N N . ILE A 1 67 ? 8.701 7.198 -16.726 1.00 62.28 67 ILE A N 1
ATOM 469 C CA . ILE A 1 67 ? 9.428 6.102 -17.386 1.00 62.28 67 ILE A CA 1
ATOM 470 C C . ILE A 1 67 ? 9.461 4.842 -16.518 1.00 62.28 67 ILE A C 1
ATOM 472 O O . ILE A 1 67 ? 9.121 3.779 -17.027 1.00 62.28 67 ILE A O 1
ATOM 476 N N . LYS A 1 68 ? 9.775 4.912 -15.215 1.00 62.41 68 LYS A N 1
ATOM 477 C CA . LYS A 1 68 ? 9.753 3.709 -14.353 1.00 62.41 68 LYS A CA 1
ATOM 478 C C . LYS A 1 68 ? 8.348 3.095 -14.257 1.00 62.41 68 LYS A C 1
ATOM 480 O O . LYS A 1 68 ? 8.214 1.875 -14.304 1.00 62.41 68 LYS A O 1
ATOM 485 N N . TYR A 1 69 ? 7.307 3.929 -14.196 1.00 63.91 69 TYR A N 1
ATOM 486 C CA . TYR A 1 69 ? 5.900 3.510 -14.256 1.00 63.91 69 TYR A CA 1
ATOM 487 C C . TYR A 1 69 ? 5.528 2.869 -15.605 1.00 63.91 69 TYR A C 1
ATOM 489 O O . TYR A 1 69 ? 4.865 1.834 -15.632 1.00 63.91 69 TYR A O 1
ATOM 497 N N . LEU A 1 70 ? 5.976 3.443 -16.726 1.00 65.50 70 LEU A N 1
ATOM 498 C CA . LEU A 1 70 ? 5.766 2.902 -18.071 1.00 65.50 70 LEU A CA 1
ATOM 499 C C . LEU A 1 70 ? 6.523 1.589 -18.284 1.00 65.50 70 LEU A C 1
ATOM 501 O O . LEU A 1 70 ? 5.961 0.662 -18.855 1.00 65.50 70 LEU A O 1
ATOM 505 N N . LEU A 1 71 ? 7.772 1.494 -17.823 1.00 62.88 71 LEU A N 1
ATOM 506 C CA . LEU A 1 71 ? 8.571 0.267 -17.859 1.00 62.88 71 LEU A CA 1
ATOM 507 C C . LEU A 1 71 ? 7.900 -0.829 -17.034 1.00 62.88 71 LEU A C 1
ATOM 509 O O . LEU A 1 71 ? 7.732 -1.945 -17.517 1.00 62.88 71 LEU A O 1
ATOM 513 N N . TYR A 1 72 ? 7.433 -0.488 -15.832 1.00 61.41 72 TYR A N 1
ATOM 514 C CA . TYR A 1 72 ? 6.659 -1.410 -15.018 1.00 61.41 72 TYR A CA 1
ATOM 515 C C . TYR A 1 72 ? 5.381 -1.879 -15.736 1.00 61.41 72 TYR A C 1
ATOM 517 O O . TYR A 1 72 ? 5.125 -3.077 -15.825 1.00 61.41 72 TYR A O 1
ATOM 525 N N . ARG A 1 73 ? 4.598 -0.955 -16.311 1.00 62.56 73 ARG A N 1
ATOM 526 C CA . ARG A 1 73 ? 3.387 -1.299 -17.074 1.00 62.56 73 ARG A CA 1
ATOM 527 C C . ARG A 1 73 ? 3.669 -2.128 -18.329 1.00 62.56 73 ARG A C 1
ATOM 529 O O . ARG A 1 73 ? 2.840 -2.961 -18.679 1.00 62.56 73 ARG A O 1
ATOM 536 N N . LYS A 1 74 ? 4.801 -1.915 -19.008 1.00 60.19 74 LYS A N 1
ATOM 537 C CA . LYS A 1 74 ? 5.205 -2.699 -20.188 1.00 60.19 74 LYS A CA 1
ATOM 538 C C . LYS A 1 74 ? 5.575 -4.144 -19.837 1.00 60.19 74 LYS A C 1
ATOM 540 O O . LYS A 1 74 ? 5.293 -5.021 -20.641 1.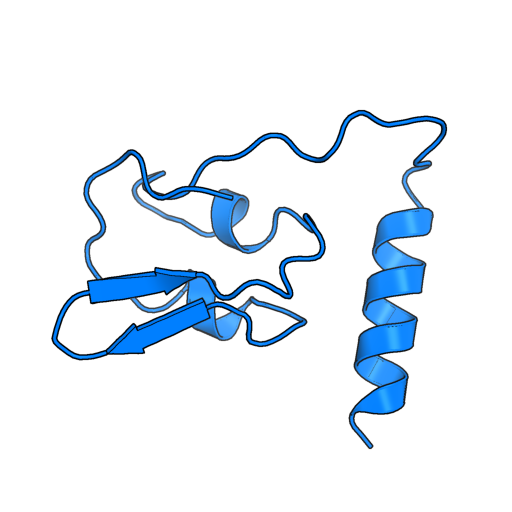00 60.19 74 LYS A O 1
ATOM 545 N N . ASN A 1 75 ? 6.127 -4.391 -18.647 1.00 57.25 75 ASN A N 1
ATOM 546 C CA . ASN A 1 75 ? 6.527 -5.725 -18.175 1.00 57.25 75 ASN A CA 1
ATOM 547 C C . ASN A 1 75 ? 5.388 -6.546 -17.534 1.00 57.25 75 ASN A C 1
ATOM 549 O O . ASN A 1 75 ? 5.640 -7.625 -17.009 1.00 57.25 75 ASN A O 1
ATOM 553 N N . ARG A 1 76 ? 4.143 -6.049 -17.548 1.00 55.00 76 ARG A N 1
ATOM 554 C CA . ARG A 1 76 ? 2.944 -6.757 -17.058 1.00 55.00 76 ARG A CA 1
ATOM 555 C C . ARG A 1 76 ? 2.096 -7.405 -18.165 1.00 55.00 76 ARG A C 1
ATOM 557 O O . ARG A 1 76 ? 0.935 -7.728 -17.923 1.00 55.00 76 ARG A O 1
ATOM 564 N N . ARG A 1 77 ? 2.653 -7.552 -19.369 1.00 49.41 77 ARG A N 1
ATOM 565 C CA . ARG A 1 77 ? 2.073 -8.347 -20.460 1.00 49.41 77 ARG A CA 1
ATOM 566 C C . ARG A 1 77 ? 2.749 -9.699 -20.558 1.00 49.41 77 ARG A C 1
ATOM 568 O O . ARG A 1 77 ? 3.988 -9.719 -20.408 1.00 49.41 77 ARG A O 1
#

pLDDT: mean 80.46, std 16.7, range [46.62, 96.44]

Organism: Methanoliparum thermophilum (NCBI:txid2491083)

Sequence (77 aa):
MQIEGECVLCGACVGVCPVDNLTIVGGELKIGEGCIGCGSCEKICPVEAISGRLSRSKNFSRGDIHIKYLLYRKNRR

Secondary structure (DSSP, 8-state):
-EE-S------HHHHT-TT--EEEETTEEEE-S------HHHHH-TT--EE------S---TTHHHHHHHHHHHTT-

Foldseek 3Di:
DDFADDDPVPCQLCVQQLQSQWDQDPNDIDGHPPDPLLCPSCVRRPGSRDDDDSPPPDDDDPCPSVVVSVVSVVVPD